Protein AF-A0A645HA25-F1 (afdb_monomer_lite)

Foldseek 3Di:
DWDDDPPDIDDDDDPDDDDPPDDAADCPVCVVCVVVVHHDDDADCNVPDDDPVRRVVRVVVVVVVD

InterPro domains:
  IPR036188 FAD/NAD(P)-binding domain superfamily [G3DSA:3.50.50.60] (3-22)
  IPR036188 FAD/NAD(P)-binding domain superfamily [SSF51905] (7-46)

Radius of gyration: 19.45 Å; chains: 1; bounding box: 47×21×49 Å

pLDDT: mean 95.01, std 3.84, range [68.56, 98.31]

Secondary structure (DSSP, 8-state):
-EEEETTEEEE---S------------HHHHHHHHTT--PPP-GGGT----HHHHHHHHHHHHHT-

Sequence (66 aa):
MVCQKGNETIEIPADSVILAIGSRPDTSLQTALEACGINPQVIGDVLKPRKISDAIYEATDAALSL

Structure (mmCIF, N/CA/C/O backbone):
data_AF-A0A645HA25-F1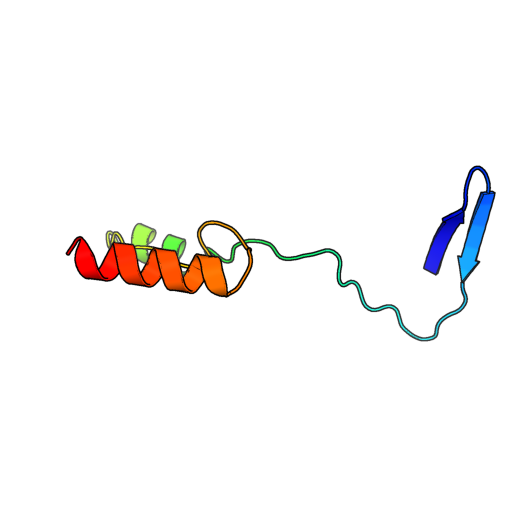
#
_entry.id   AF-A0A645HA25-F1
#
loop_
_atom_site.group_PDB
_atom_site.id
_atom_site.type_symbol
_atom_site.label_atom_id
_atom_site.label_alt_id
_atom_site.label_comp_id
_atom_site.label_asym_id
_atom_site.label_entity_id
_atom_site.label_seq_id
_atom_site.pdbx_PDB_ins_code
_atom_site.Cartn_x
_atom_site.Cartn_y
_atom_site.Cartn_z
_atom_site.occupancy
_atom_site.B_iso_or_equiv
_atom_site.auth_seq_id
_atom_site.auth_comp_id
_atom_site.auth_asym_id
_atom_site.auth_atom_id
_atom_site.pdbx_PDB_model_num
ATOM 1 N N . MET A 1 1 ? 10.412 0.511 -23.448 1.00 88.56 1 MET A N 1
ATOM 2 C CA . MET A 1 1 ? 10.501 1.480 -22.329 1.00 88.56 1 MET A CA 1
ATOM 3 C C . MET A 1 1 ? 11.548 2.518 -22.679 1.00 88.56 1 MET A C 1
ATOM 5 O O . MET A 1 1 ? 12.629 2.127 -23.088 1.00 88.56 1 MET A O 1
ATOM 9 N N . VAL A 1 2 ? 11.248 3.806 -22.532 1.00 91.62 2 VAL A N 1
ATOM 10 C CA . VAL A 1 2 ? 12.245 4.874 -22.703 1.00 91.62 2 VAL A CA 1
ATOM 11 C C . VAL A 1 2 ? 12.769 5.267 -21.324 1.00 91.62 2 VAL A C 1
ATOM 13 O O . VAL A 1 2 ? 11.971 5.453 -20.405 1.00 91.62 2 VAL A O 1
ATOM 16 N N . CYS A 1 3 ? 14.085 5.363 -21.152 1.00 90.56 3 CYS A N 1
ATOM 17 C CA . CYS A 1 3 ? 14.706 5.818 -19.909 1.00 90.56 3 CYS A CA 1
ATOM 18 C C . CYS A 1 3 ? 15.836 6.816 -20.177 1.00 90.56 3 CYS A C 1
ATOM 20 O O . CYS A 1 3 ? 16.394 6.873 -21.272 1.00 90.56 3 CYS A O 1
ATOM 22 N N . GLN A 1 4 ? 16.167 7.617 -19.166 1.00 94.12 4 GLN A N 1
ATOM 23 C CA . GLN A 1 4 ? 17.261 8.578 -19.230 1.00 94.12 4 GLN A CA 1
ATOM 24 C C . GLN A 1 4 ? 18.483 8.027 -18.488 1.00 94.12 4 GLN A C 1
ATOM 26 O O . GLN A 1 4 ? 18.375 7.594 -17.339 1.00 94.12 4 GLN A O 1
ATOM 31 N N . LYS A 1 5 ? 19.652 8.055 -19.132 1.00 91.31 5 LYS A N 1
ATOM 32 C CA . LYS A 1 5 ? 20.939 7.659 -18.546 1.00 91.31 5 LYS A CA 1
ATOM 33 C C . LYS A 1 5 ? 21.916 8.823 -18.690 1.00 91.31 5 LYS A C 1
ATOM 35 O O . LYS A 1 5 ? 22.509 9.028 -19.744 1.00 91.31 5 LYS A O 1
ATOM 40 N N . GLY A 1 6 ? 22.061 9.621 -17.633 1.00 92.19 6 GLY A N 1
ATOM 41 C CA . GLY A 1 6 ? 22.774 10.898 -17.727 1.00 92.19 6 GLY A CA 1
ATOM 42 C C . GLY A 1 6 ? 22.034 11.864 -18.659 1.00 92.19 6 GLY A C 1
ATOM 43 O O . GLY A 1 6 ? 20.857 12.134 -18.437 1.00 92.19 6 GLY A O 1
ATOM 44 N N . ASN A 1 7 ? 22.699 12.343 -19.715 1.00 93.19 7 ASN A N 1
ATOM 45 C CA . ASN A 1 7 ? 22.091 13.225 -20.725 1.00 93.19 7 ASN A CA 1
ATOM 46 C C . ASN A 1 7 ? 21.545 12.476 -21.956 1.00 93.19 7 ASN A C 1
ATOM 48 O O . ASN A 1 7 ? 21.028 13.111 -22.872 1.00 93.19 7 ASN A O 1
ATOM 52 N N . GLU A 1 8 ? 21.644 11.147 -21.992 1.00 95.31 8 GLU A N 1
ATOM 53 C CA . GLU A 1 8 ? 21.178 10.337 -23.117 1.00 95.31 8 GLU A CA 1
ATOM 54 C C . GLU A 1 8 ? 19.788 9.757 -22.846 1.00 95.31 8 GLU A C 1
ATOM 56 O O . GLU A 1 8 ? 19.469 9.342 -21.728 1.00 95.31 8 GLU A O 1
ATOM 61 N N . THR A 1 9 ? 18.966 9.706 -23.895 1.00 95.75 9 THR A N 1
ATOM 62 C CA . THR A 1 9 ? 17.686 8.989 -23.898 1.00 95.75 9 THR A CA 1
ATOM 63 C C . THR A 1 9 ? 17.894 7.630 -24.555 1.00 95.75 9 THR A C 1
ATOM 65 O O . THR A 1 9 ? 18.440 7.560 -25.653 1.00 95.75 9 THR A O 1
ATOM 68 N N . ILE A 1 10 ? 17.479 6.556 -23.882 1.00 96.75 10 ILE A N 1
ATOM 69 C CA . ILE A 1 10 ? 17.687 5.171 -24.313 1.00 96.75 10 ILE A CA 1
ATOM 70 C C . ILE A 1 10 ? 16.337 4.470 -24.441 1.00 96.75 10 ILE A C 1
ATOM 72 O O . ILE A 1 10 ? 15.475 4.594 -23.569 1.00 96.75 10 ILE A O 1
ATOM 76 N N . GLU A 1 11 ? 16.180 3.683 -25.502 1.00 96.25 11 GLU A N 1
ATOM 77 C CA . GLU A 1 11 ? 15.064 2.754 -25.660 1.00 96.25 11 GLU A CA 1
ATOM 78 C C . GLU A 1 11 ? 15.476 1.339 -25.240 1.00 96.25 11 GLU A C 1
ATOM 80 O O . GLU A 1 11 ? 16.459 0.782 -25.723 1.00 96.25 11 GLU A O 1
ATOM 85 N N . ILE A 1 12 ? 14.703 0.748 -24.333 1.00 95.50 12 ILE A N 1
ATOM 86 C CA . ILE A 1 12 ? 14.834 -0.641 -23.893 1.00 95.50 12 ILE A CA 1
ATOM 87 C C . ILE A 1 12 ? 13.667 -1.437 -24.505 1.00 95.50 12 ILE A C 1
ATOM 89 O O . ILE A 1 12 ? 12.511 -1.165 -24.139 1.00 95.50 12 ILE A O 1
ATOM 93 N N . PRO A 1 13 ? 13.916 -2.392 -25.423 1.00 95.94 13 PRO A N 1
ATOM 94 C CA . PRO A 1 13 ? 12.871 -3.251 -25.973 1.00 95.94 13 PRO A CA 1
ATOM 95 C C . PRO A 1 13 ? 12.331 -4.194 -24.891 1.00 95.94 13 PRO A C 1
ATOM 97 O O . PRO A 1 13 ? 13.097 -4.755 -24.109 1.00 95.94 13 PRO A O 1
ATOM 100 N N . ALA A 1 14 ? 11.009 -4.349 -24.829 1.00 95.50 14 ALA A N 1
ATOM 101 C CA . ALA A 1 14 ? 10.337 -5.256 -23.904 1.00 95.50 14 ALA A CA 1
ATOM 102 C C . ALA A 1 14 ? 8.954 -5.631 -24.448 1.00 95.50 14 ALA A C 1
ATOM 104 O O . ALA A 1 14 ? 8.246 -4.758 -24.950 1.00 95.50 14 ALA A O 1
ATOM 105 N N . ASP A 1 15 ? 8.549 -6.892 -24.279 1.00 98.00 15 ASP A N 1
ATOM 106 C CA . ASP A 1 15 ? 7.194 -7.353 -24.621 1.00 98.00 15 ASP A CA 1
ATOM 107 C C . ASP A 1 15 ? 6.141 -6.818 -23.640 1.00 98.00 15 ASP A C 1
ATOM 109 O O . ASP A 1 15 ? 4.959 -6.699 -23.955 1.00 98.00 15 ASP A O 1
ATOM 113 N N . SER A 1 16 ? 6.556 -6.505 -22.411 1.00 97.00 16 SER A N 1
ATOM 114 C CA . SER A 1 16 ? 5.702 -5.954 -21.361 1.00 97.00 16 SER A CA 1
ATOM 115 C C . SER A 1 16 ? 6.517 -5.116 -20.384 1.00 97.00 16 SER A C 1
ATOM 117 O O . SER A 1 16 ? 7.704 -5.357 -20.167 1.00 97.00 16 SER A O 1
ATOM 119 N N . VAL A 1 17 ? 5.865 -4.127 -19.773 1.00 95.44 17 VAL A N 1
ATOM 120 C CA . VAL A 1 17 ? 6.470 -3.229 -18.782 1.00 95.44 17 VAL A CA 1
ATOM 121 C C . VAL A 1 17 ? 5.616 -3.245 -17.519 1.00 95.44 17 VAL A C 1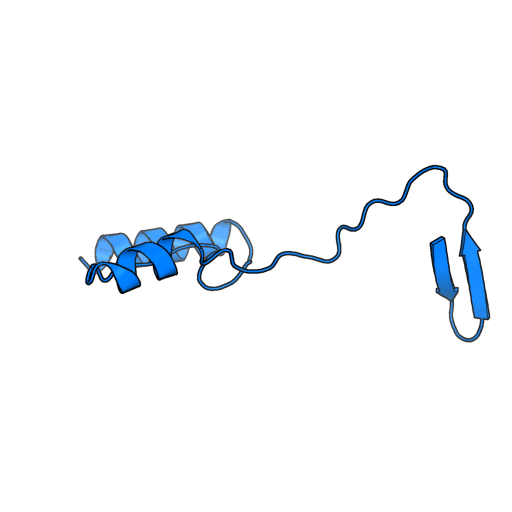
ATOM 123 O O . VAL A 1 17 ? 4.417 -2.986 -17.582 1.00 95.44 17 VAL A O 1
ATOM 126 N N . ILE A 1 18 ? 6.239 -3.521 -16.371 1.00 95.44 18 ILE A N 1
ATOM 127 C CA . ILE A 1 18 ? 5.584 -3.472 -15.059 1.00 95.44 18 ILE A CA 1
ATOM 128 C C . ILE A 1 18 ? 5.895 -2.123 -14.410 1.00 95.44 18 ILE A C 1
ATOM 130 O O . ILE A 1 18 ? 7.053 -1.805 -14.141 1.00 95.44 18 ILE A O 1
ATOM 134 N N . LEU A 1 19 ? 4.858 -1.330 -14.145 1.00 94.62 19 LEU A N 1
ATOM 135 C CA . LEU A 1 19 ? 4.983 -0.048 -13.453 1.00 94.62 19 LEU A CA 1
ATOM 136 C C . LEU A 1 19 ? 4.828 -0.252 -11.941 1.00 94.62 19 LEU A C 1
ATOM 138 O O . LEU A 1 19 ? 3.717 -0.329 -11.431 1.00 94.62 19 LEU A O 1
ATOM 142 N N . ALA A 1 20 ? 5.950 -0.311 -11.224 1.00 94.94 20 ALA A N 1
ATOM 143 C CA . ALA A 1 20 ? 6.002 -0.420 -9.761 1.00 94.94 20 ALA A CA 1
ATOM 144 C C . ALA A 1 20 ? 6.450 0.907 -9.113 1.00 94.94 20 ALA A C 1
ATOM 146 O O . ALA A 1 20 ? 7.377 0.946 -8.309 1.00 94.94 20 ALA A O 1
ATOM 147 N N . ILE A 1 21 ? 5.824 2.017 -9.514 1.00 94.50 21 ILE A N 1
ATOM 148 C CA . ILE A 1 21 ? 6.241 3.386 -9.146 1.00 94.50 21 ILE A CA 1
ATOM 149 C C . ILE A 1 21 ? 5.745 3.853 -7.766 1.00 94.50 21 ILE A C 1
ATOM 151 O O . ILE A 1 21 ? 6.018 4.981 -7.362 1.00 94.50 21 ILE A O 1
ATOM 155 N N . GLY A 1 22 ? 5.021 2.997 -7.045 1.00 93.75 22 GLY A N 1
ATOM 156 C CA . GLY A 1 22 ? 4.452 3.285 -5.732 1.00 93.75 22 GLY A CA 1
ATOM 157 C C . GLY A 1 22 ? 2.947 3.040 -5.680 1.00 93.75 22 GLY A C 1
ATOM 158 O O . GLY A 1 22 ? 2.368 2.447 -6.590 1.00 93.75 22 GLY A O 1
ATOM 159 N N . SER A 1 23 ? 2.330 3.5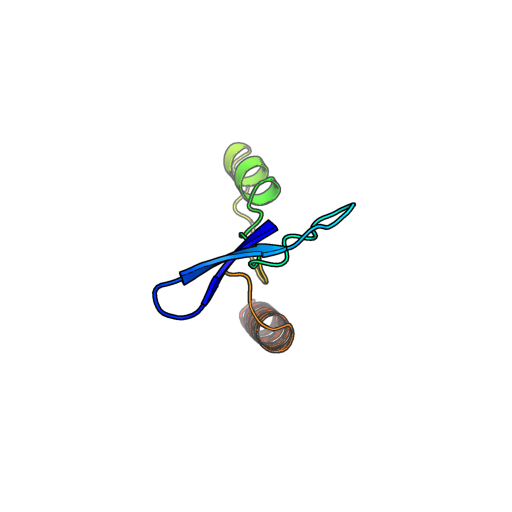23 -4.603 1.00 94.88 23 SER A N 1
ATOM 160 C CA . SER A 1 23 ? 0.911 3.332 -4.297 1.00 94.88 23 SER A CA 1
ATOM 161 C C . SER A 1 23 ? 0.250 4.660 -3.934 1.00 94.88 23 SER A C 1
ATOM 163 O O . SER A 1 23 ? 0.910 5.595 -3.476 1.00 94.88 23 SER A O 1
ATOM 165 N N . ARG A 1 24 ? -1.070 4.731 -4.104 1.00 95.75 24 ARG A N 1
ATOM 166 C CA . ARG A 1 24 ? -1.921 5.851 -3.682 1.00 95.75 24 ARG A CA 1
ATOM 167 C C . ARG A 1 24 ? -2.915 5.346 -2.626 1.00 95.75 24 ARG A C 1
ATOM 169 O O . ARG A 1 24 ? -3.353 4.207 -2.769 1.00 95.75 24 ARG A O 1
ATOM 176 N N . PRO A 1 25 ? -3.286 6.156 -1.613 1.00 97.19 25 PRO A N 1
ATOM 177 C CA . PRO A 1 25 ? -4.371 5.788 -0.711 1.00 97.19 25 PRO A CA 1
ATOM 178 C C . PRO A 1 25 ? -5.669 5.462 -1.466 1.00 97.19 25 PRO A C 1
ATOM 180 O O . PRO A 1 25 ? -6.053 6.206 -2.375 1.00 97.19 25 PRO A O 1
ATOM 183 N N . ASP A 1 26 ? -6.348 4.388 -1.063 1.00 96.88 26 ASP A N 1
ATOM 184 C CA . ASP A 1 26 ? -7.704 4.060 -1.514 1.00 96.88 26 ASP A CA 1
ATOM 185 C C . ASP A 1 26 ? -8.719 4.481 -0.448 1.00 96.88 26 ASP A C 1
ATOM 187 O O . ASP A 1 26 ? -8.854 3.838 0.591 1.00 96.88 26 ASP A O 1
ATOM 191 N N . THR A 1 27 ? -9.422 5.580 -0.713 1.00 97.19 27 THR A N 1
ATOM 192 C CA . THR A 1 27 ? -10.409 6.182 0.195 1.00 97.19 27 THR A CA 1
ATOM 193 C C . THR A 1 27 ? -11.852 5.889 -0.224 1.00 97.19 27 THR A C 1
ATOM 195 O O . THR A 1 27 ? -12.776 6.499 0.309 1.00 97.19 27 THR A O 1
ATOM 198 N N . SER A 1 28 ? -12.080 4.987 -1.186 1.00 97.69 28 SER A N 1
ATOM 199 C CA . SER A 1 28 ? -13.400 4.777 -1.802 1.00 97.69 28 SER A CA 1
ATOM 200 C C . SER A 1 28 ? -14.495 4.423 -0.787 1.00 97.69 28 SER A C 1
ATOM 202 O O . SER A 1 28 ? -15.560 5.044 -0.781 1.00 97.69 28 SER A O 1
ATOM 204 N N . LEU A 1 29 ? -14.220 3.477 0.115 1.00 97.06 29 LEU A N 1
ATOM 205 C CA . LEU A 1 29 ? -15.157 3.070 1.164 1.00 97.06 29 LEU A CA 1
ATOM 206 C C . LEU A 1 29 ? -15.357 4.159 2.224 1.00 97.06 29 LEU A C 1
ATOM 208 O O . LEU A 1 29 ? -16.487 4.383 2.648 1.00 97.06 29 LEU A O 1
ATOM 212 N N . GLN A 1 30 ? -14.284 4.846 2.631 1.00 97.56 30 GLN A N 1
ATOM 213 C CA . GLN A 1 30 ? -14.371 5.964 3.574 1.00 97.56 30 GLN A CA 1
ATOM 214 C C . GLN A 1 30 ? -15.347 7.021 3.045 1.00 97.56 30 GLN A C 1
ATOM 216 O O . GLN A 1 30 ? -16.305 7.368 3.731 1.00 97.56 30 GLN A O 1
ATOM 221 N N . THR A 1 31 ? -15.152 7.461 1.799 1.00 97.75 31 THR A N 1
ATOM 222 C CA . THR A 1 31 ? -16.016 8.457 1.154 1.00 97.75 31 THR A CA 1
ATOM 223 C C . THR A 1 31 ? -17.469 7.981 1.072 1.00 97.75 31 THR A C 1
ATOM 225 O O . THR A 1 31 ? -18.389 8.762 1.308 1.00 97.75 31 THR A O 1
ATOM 228 N N . ALA A 1 32 ? -17.698 6.699 0.769 1.00 98.25 32 ALA A N 1
ATOM 229 C CA . ALA A 1 32 ? -19.045 6.135 0.717 1.00 98.25 32 ALA A CA 1
ATOM 230 C C . ALA A 1 32 ? -19.738 6.112 2.094 1.00 98.25 32 ALA A C 1
ATOM 232 O O . ALA A 1 32 ? -20.934 6.383 2.180 1.00 98.25 32 ALA A O 1
ATOM 233 N N . LEU A 1 33 ? -19.003 5.814 3.170 1.00 98.31 33 LEU A N 1
ATOM 234 C CA . LEU A 1 33 ? -19.532 5.821 4.538 1.00 98.31 33 LEU A CA 1
ATOM 235 C C . LEU A 1 33 ? -19.841 7.243 5.018 1.00 98.31 33 LEU A C 1
ATOM 237 O O . LEU A 1 33 ? -20.929 7.480 5.547 1.00 98.31 33 LEU A O 1
ATOM 241 N N . GLU A 1 34 ? -18.938 8.191 4.760 1.00 97.81 34 GLU A N 1
ATOM 242 C CA . GLU A 1 34 ? -19.127 9.608 5.091 1.00 97.81 34 GLU A CA 1
ATOM 243 C C . GLU A 1 34 ? -20.369 10.183 4.396 1.00 97.81 34 GLU A C 1
ATOM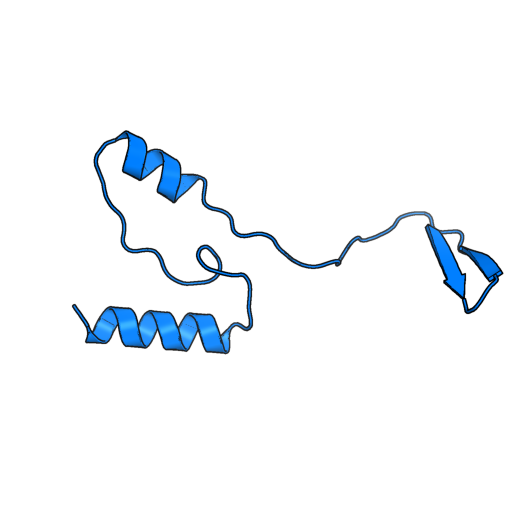 245 O O . GLU A 1 34 ? -21.160 10.890 5.022 1.00 97.81 34 GLU A O 1
ATOM 250 N N . ALA A 1 35 ? -20.613 9.808 3.134 1.00 98.19 35 ALA A N 1
ATOM 251 C CA . ALA A 1 35 ? -21.817 10.198 2.397 1.00 98.19 35 ALA A CA 1
ATOM 252 C C . ALA A 1 35 ? -23.121 9.659 3.021 1.00 98.19 35 ALA A C 1
ATOM 254 O O . ALA A 1 35 ? -24.181 10.262 2.855 1.00 98.19 35 ALA A O 1
ATOM 255 N N . CYS A 1 36 ? -23.046 8.556 3.769 1.00 98.12 36 CYS A N 1
ATOM 256 C CA . CYS A 1 36 ? -24.157 7.986 4.533 1.00 98.12 36 CYS A CA 1
ATOM 257 C C . CYS A 1 36 ? -24.278 8.566 5.956 1.00 98.12 36 CYS A C 1
ATOM 259 O O . CYS A 1 36 ? -25.110 8.099 6.734 1.00 98.12 36 CYS A O 1
ATOM 261 N N . GLY A 1 37 ? -23.455 9.555 6.324 1.00 98.25 37 GLY A N 1
ATOM 262 C CA . GLY A 1 37 ? -23.420 10.128 7.673 1.00 98.25 37 GLY A CA 1
ATOM 263 C C . GLY A 1 37 ? -22.695 9.257 8.704 1.00 98.25 37 GLY A C 1
ATOM 264 O O . GLY A 1 37 ? -22.822 9.498 9.904 1.00 98.25 37 GLY A O 1
ATOM 265 N N . ILE A 1 38 ? -21.941 8.248 8.260 1.00 98.31 38 ILE A N 1
ATOM 266 C CA . ILE A 1 38 ? -21.103 7.406 9.116 1.00 98.31 38 ILE A CA 1
ATOM 267 C C . ILE A 1 38 ? -19.682 7.952 9.044 1.00 98.31 38 ILE A C 1
ATOM 269 O O . ILE A 1 38 ? -19.120 8.055 7.961 1.00 98.31 38 ILE A O 1
ATOM 273 N N . ASN A 1 39 ? -19.083 8.269 10.190 1.00 95.50 39 ASN A N 1
ATOM 274 C CA . ASN A 1 39 ? -17.702 8.742 10.247 1.00 95.50 39 ASN A CA 1
ATOM 275 C C . ASN A 1 39 ? -16.772 7.600 10.700 1.00 95.50 39 ASN A C 1
ATOM 277 O O . ASN A 1 39 ? -16.660 7.369 11.908 1.00 95.50 39 ASN A O 1
ATOM 281 N N . PRO A 1 40 ? -16.164 6.827 9.777 1.00 95.06 40 PRO A N 1
ATOM 282 C CA . PRO A 1 40 ? -15.313 5.703 10.148 1.00 95.06 40 PRO A CA 1
ATOM 283 C C . PRO A 1 40 ? -13.972 6.174 10.720 1.00 95.06 40 PRO A C 1
ATOM 285 O O . PRO A 1 40 ? -13.374 7.135 10.239 1.00 95.06 40 PRO A O 1
ATOM 288 N N . GLN A 1 41 ? -13.444 5.437 11.698 1.00 94.50 41 GLN A N 1
ATOM 289 C CA . GLN A 1 41 ? -12.035 5.549 12.064 1.00 94.50 41 GLN A CA 1
ATOM 290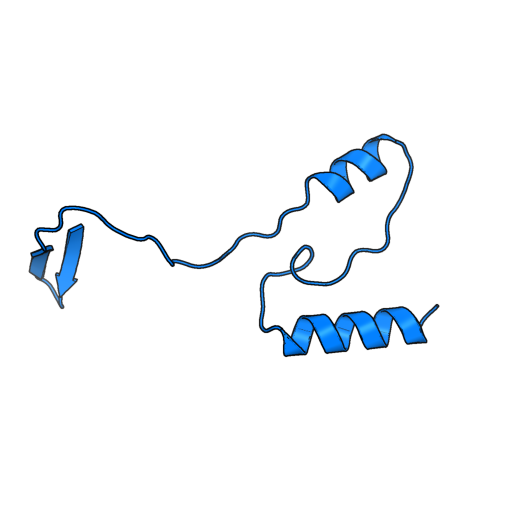 C C . GLN A 1 41 ? -11.192 4.862 10.987 1.00 94.50 41 GLN A C 1
ATOM 292 O O . GLN A 1 41 ? -11.362 3.674 10.714 1.00 94.50 41 GLN A O 1
ATOM 297 N N . VAL A 1 42 ? -10.291 5.618 10.370 1.00 95.31 42 VAL A N 1
ATOM 298 C CA . VAL A 1 42 ? -9.403 5.137 9.309 1.00 95.31 42 VAL A CA 1
ATOM 299 C C . VAL A 1 42 ? -8.013 4.828 9.861 1.00 95.31 42 VAL A C 1
ATOM 301 O O . VAL A 1 42 ? -7.479 5.598 10.656 1.00 95.31 42 VAL A O 1
ATOM 304 N N . ILE A 1 43 ? -7.436 3.704 9.430 1.00 95.62 43 ILE A N 1
ATOM 305 C CA . ILE A 1 43 ? -6.077 3.263 9.771 1.00 95.62 43 ILE A CA 1
ATOM 306 C C . ILE A 1 43 ? -5.415 2.580 8.565 1.00 95.62 43 ILE A C 1
ATOM 308 O O . ILE A 1 43 ? -6.091 2.069 7.672 1.00 95.62 43 ILE A O 1
ATOM 312 N N . GLY A 1 44 ? -4.089 2.521 8.554 1.00 95.44 44 GLY A N 1
ATOM 313 C CA . GLY A 1 44 ? -3.277 1.873 7.533 1.00 95.44 44 GLY A CA 1
ATOM 314 C C . GLY A 1 44 ? -3.025 2.755 6.309 1.00 95.44 44 GLY A C 1
ATOM 315 O O . GLY A 1 44 ? -2.895 3.978 6.395 1.00 95.44 44 GLY A O 1
ATOM 316 N N . ASP A 1 45 ? -2.919 2.121 5.144 1.00 95.81 45 ASP A N 1
ATOM 317 C CA . ASP A 1 45 ? -2.471 2.782 3.911 1.00 95.81 45 ASP A CA 1
ATOM 318 C C . ASP A 1 45 ? -3.485 3.781 3.330 1.00 95.81 45 ASP A C 1
ATOM 320 O O . ASP A 1 45 ? -3.114 4.612 2.498 1.00 95.81 45 ASP A O 1
ATOM 324 N N . VAL A 1 46 ? -4.740 3.756 3.796 1.00 95.38 46 VAL A N 1
ATOM 325 C CA . VAL A 1 46 ? -5.761 4.765 3.457 1.00 95.38 46 VAL A CA 1
ATOM 326 C C . VAL A 1 46 ? -5.372 6.168 3.935 1.00 95.38 46 VAL A C 1
ATOM 328 O O . VAL A 1 46 ? -5.750 7.156 3.312 1.00 95.38 46 VAL A O 1
ATOM 331 N N . LEU A 1 47 ? -4.573 6.274 5.003 1.00 93.12 47 LEU A N 1
ATOM 332 C CA . LEU A 1 47 ? -4.024 7.552 5.455 1.00 93.12 47 LEU A CA 1
ATOM 333 C C . LEU A 1 47 ? -2.801 7.938 4.628 1.00 93.12 47 LEU A C 1
ATOM 335 O O . LEU A 1 47 ? -2.680 9.068 4.150 1.00 93.12 47 LEU A O 1
ATOM 339 N N . LYS A 1 48 ? -1.878 6.989 4.462 1.00 92.75 48 LYS A N 1
ATOM 340 C CA . LYS A 1 48 ? -0.660 7.158 3.673 1.00 92.75 48 LYS A CA 1
ATOM 341 C C . LYS A 1 48 ? -0.022 5.794 3.402 1.00 92.75 48 LYS A C 1
ATOM 343 O O . LYS A 1 48 ? 0.394 5.164 4.372 1.00 92.75 48 LYS A O 1
ATOM 348 N N . PRO A 1 49 ? 0.157 5.379 2.133 1.00 93.06 49 PRO A N 1
ATOM 349 C CA . PRO A 1 49 ? 0.906 4.179 1.796 1.00 93.06 49 PRO A CA 1
ATOM 350 C C . PRO A 1 49 ? 2.322 4.240 2.355 1.00 93.06 49 PRO A C 1
ATOM 352 O O . PRO A 1 49 ? 3.062 5.202 2.110 1.00 93.06 49 PRO A O 1
ATOM 355 N N . ARG A 1 50 ? 2.689 3.229 3.138 1.00 92.75 50 ARG A N 1
ATOM 356 C CA . ARG A 1 50 ? 3.952 3.203 3.885 1.00 92.75 50 ARG A CA 1
ATOM 357 C C . ARG A 1 50 ? 4.384 1.769 4.182 1.00 92.75 50 ARG A C 1
ATOM 359 O O . ARG A 1 50 ? 3.915 0.827 3.550 1.00 92.75 50 ARG A O 1
ATOM 366 N N . LYS A 1 51 ? 5.353 1.585 5.082 1.00 95.00 51 LYS A N 1
ATOM 367 C CA . LYS A 1 51 ? 5.804 0.238 5.443 1.00 95.00 51 LYS A CA 1
ATOM 368 C C . LYS A 1 51 ? 4.747 -0.447 6.299 1.00 95.00 51 LYS A C 1
ATOM 370 O O . LYS A 1 51 ? 4.071 0.192 7.100 1.00 95.00 51 LYS A O 1
ATOM 375 N N . ILE A 1 52 ? 4.700 -1.774 6.208 1.00 95.25 52 ILE A N 1
ATOM 376 C CA . ILE A 1 52 ? 3.791 -2.598 7.013 1.00 95.25 52 ILE A CA 1
ATOM 377 C C . ILE A 1 52 ? 3.944 -2.352 8.523 1.00 95.25 52 ILE A C 1
ATOM 379 O O . ILE A 1 52 ? 2.952 -2.343 9.243 1.00 95.25 52 ILE A O 1
ATOM 383 N N . SER A 1 53 ? 5.166 -2.083 8.997 1.00 96.75 53 SER A N 1
ATOM 384 C CA . SER A 1 53 ? 5.432 -1.737 10.398 1.00 96.75 53 SER A CA 1
ATOM 385 C C . SER A 1 53 ? 4.634 -0.521 10.851 1.00 96.75 53 SER A C 1
ATOM 387 O O . SER A 1 53 ? 4.073 -0.524 11.938 1.00 96.75 53 SER A O 1
ATOM 389 N N . ASP A 1 54 ? 4.545 0.499 10.002 1.00 95.50 54 ASP A N 1
ATOM 390 C CA . ASP A 1 54 ? 3.898 1.754 10.354 1.00 95.50 54 ASP A CA 1
ATOM 391 C C . ASP A 1 54 ? 2.375 1.567 10.448 1.00 95.50 54 ASP A C 1
ATOM 393 O O . ASP A 1 54 ? 1.744 2.125 11.342 1.00 95.50 54 ASP A O 1
ATOM 397 N N . ALA A 1 55 ? 1.795 0.742 9.566 1.00 95.56 55 ALA A N 1
ATOM 398 C CA . ALA A 1 55 ? 0.382 0.370 9.625 1.00 95.56 55 ALA A CA 1
ATOM 399 C C . ALA A 1 55 ? 0.048 -0.433 10.894 1.00 95.56 55 ALA A C 1
ATOM 401 O O . ALA A 1 55 ? -0.992 -0.203 11.507 1.00 95.56 55 ALA A O 1
ATOM 402 N N . ILE A 1 56 ? 0.941 -1.336 11.318 1.00 96.69 56 ILE A N 1
ATOM 403 C CA . ILE A 1 56 ? 0.780 -2.109 12.560 1.00 96.69 56 ILE A CA 1
ATOM 404 C C . ILE A 1 56 ? 0.848 -1.196 13.789 1.00 96.69 56 ILE A C 1
ATOM 406 O O . ILE A 1 56 ? 0.011 -1.317 14.685 1.00 96.69 56 ILE A O 1
ATOM 410 N N . TYR A 1 57 ? 1.829 -0.291 13.845 1.00 95.75 57 TYR A N 1
ATOM 411 C CA . TYR A 1 57 ? 1.965 0.630 14.973 1.00 95.75 57 TYR A CA 1
ATOM 412 C C . TYR A 1 57 ? 0.750 1.546 15.097 1.00 95.75 57 TYR A C 1
ATOM 414 O O . TYR A 1 57 ? 0.169 1.630 16.171 1.00 95.75 57 TYR A O 1
ATOM 422 N N . GLU A 1 58 ? 0.289 2.134 13.993 1.00 95.06 58 GLU A N 1
ATOM 423 C CA . GLU A 1 58 ? -0.915 2.966 14.025 1.00 95.06 58 GLU A CA 1
ATOM 424 C C . GLU A 1 58 ? -2.163 2.182 14.437 1.00 95.06 58 GLU A C 1
ATOM 426 O O . GLU A 1 58 ? -2.959 2.683 15.225 1.00 95.06 58 GLU A O 1
ATOM 431 N N . ALA A 1 59 ? -2.334 0.951 13.946 1.00 95.25 59 ALA A N 1
ATOM 432 C CA . ALA A 1 59 ? -3.452 0.111 14.364 1.00 95.25 59 ALA A CA 1
ATOM 433 C C . ALA A 1 59 ? -3.409 -0.182 15.874 1.00 95.25 59 ALA A C 1
ATOM 435 O O . ALA A 1 59 ? -4.448 -0.199 16.533 1.00 95.25 59 ALA A O 1
ATOM 436 N N . THR A 1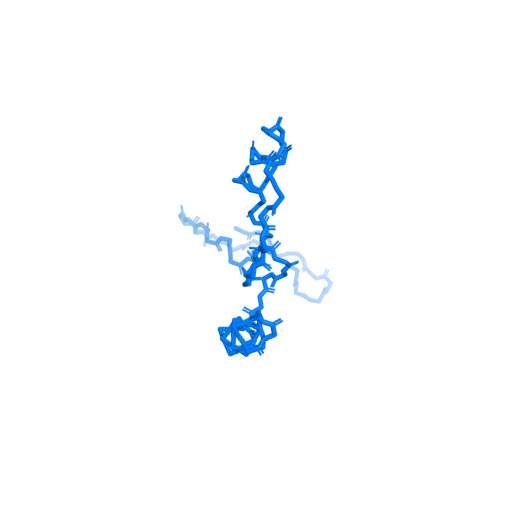 60 ? -2.210 -0.381 16.426 1.00 97.06 60 THR A N 1
ATOM 437 C CA . THR A 1 60 ? -2.005 -0.598 17.864 1.00 97.06 60 THR A CA 1
ATOM 438 C C . THR A 1 60 ? -2.372 0.651 18.662 1.00 97.06 60 THR A C 1
ATOM 440 O O . THR A 1 60 ? -3.147 0.560 19.612 1.00 97.06 60 THR A O 1
ATOM 443 N N . ASP A 1 61 ? -1.884 1.820 18.247 1.00 95.38 61 ASP A N 1
ATOM 444 C CA . ASP A 1 61 ? -2.181 3.096 18.905 1.00 95.38 61 ASP A CA 1
ATOM 445 C C . ASP A 1 61 ? -3.682 3.419 18.855 1.00 95.38 61 ASP A C 1
ATOM 447 O O . ASP A 1 61 ? -4.273 3.819 19.860 1.00 95.38 61 ASP A O 1
ATOM 451 N N . ALA A 1 62 ? -4.317 3.182 17.703 1.00 94.75 62 ALA A N 1
ATOM 452 C CA . ALA A 1 62 ? -5.752 3.339 17.503 1.00 94.75 62 ALA A CA 1
ATOM 453 C C . ALA A 1 62 ? -6.570 2.434 18.435 1.00 94.75 62 ALA A C 1
ATOM 455 O O . ALA A 1 62 ? -7.552 2.892 19.011 1.00 94.75 62 ALA A O 1
ATOM 456 N N . ALA A 1 63 ? -6.155 1.175 18.606 1.00 95.50 63 ALA A N 1
ATOM 457 C CA . ALA A 1 63 ? -6.833 0.220 19.478 1.00 95.50 63 ALA A CA 1
ATOM 458 C C . ALA A 1 63 ? -6.683 0.556 20.970 1.00 95.50 63 ALA A C 1
ATOM 460 O O . ALA A 1 63 ? -7.606 0.315 21.741 1.00 95.50 63 ALA A O 1
ATOM 461 N N . LEU A 1 64 ? -5.534 1.103 21.379 1.00 96.62 64 LEU A N 1
ATOM 462 C CA . LEU A 1 64 ? -5.265 1.484 22.772 1.00 96.62 64 LEU A CA 1
ATOM 463 C C . LEU A 1 64 ? -5.892 2.825 23.176 1.00 96.62 64 LEU A C 1
ATOM 465 O O . LEU A 1 64 ? -5.969 3.120 24.366 1.00 96.62 64 LEU A O 1
ATOM 469 N N . SER A 1 65 ? -6.300 3.637 22.201 1.00 92.00 65 SER A N 1
ATOM 470 C CA . SER A 1 65 ? -6.879 4.970 22.419 1.00 92.00 65 SER A CA 1
ATOM 471 C C . SER A 1 65 ? -8.417 4.993 22.396 1.00 92.00 65 SER A C 1
ATOM 473 O O . SER A 1 65 ? -8.996 6.074 22.508 1.00 92.00 65 SER A O 1
ATOM 475 N N . LEU A 1 66 ? -9.062 3.833 22.216 1.00 68.56 66 LEU A N 1
ATOM 476 C CA . LEU A 1 66 ? -10.519 3.631 22.271 1.00 68.56 66 LEU A CA 1
ATOM 477 C C . LEU A 1 66 ? -11.001 3.390 23.707 1.00 68.56 66 LEU A C 1
ATOM 479 O O . LEU A 1 66 ? -12.102 3.890 24.029 1.00 68.56 66 LEU A O 1
#

Organism: NCBI:txid1076179